Protein AF-A0A2S2R6E7-F1 (afdb_monomer)

Structure (mmCIF, N/CA/C/O backbone):
data_AF-A0A2S2R6E7-F1
#
_entry.id   AF-A0A2S2R6E7-F1
#
loop_
_atom_site.group_PDB
_atom_site.id
_atom_site.type_symbol
_atom_site.label_atom_id
_atom_site.label_alt_id
_atom_site.label_comp_id
_atom_site.label_asym_id
_atom_site.label_entity_id
_atom_site.label_seq_id
_atom_site.pdbx_PDB_ins_code
_atom_site.Cartn_x
_atom_site.Cartn_y
_atom_site.Cartn_z
_atom_site.occupancy
_atom_site.B_iso_or_equiv
_atom_site.auth_seq_id
_atom_site.auth_comp_id
_atom_site.auth_asym_id
_atom_site.auth_atom_id
_atom_site.pdbx_PDB_model_num
ATOM 1 N N . MET A 1 1 ? 8.669 17.425 13.197 1.00 34.81 1 MET A N 1
ATOM 2 C CA . MET A 1 1 ? 9.284 16.484 12.237 1.00 34.81 1 MET A CA 1
ATOM 3 C C . MET A 1 1 ? 8.627 16.724 10.888 1.00 34.81 1 MET A C 1
ATOM 5 O O . MET A 1 1 ? 7.513 16.278 10.674 1.00 34.81 1 MET A O 1
ATOM 9 N N . HIS A 1 2 ? 9.254 17.546 10.046 1.00 40.59 2 HIS A N 1
ATOM 10 C CA . HIS A 1 2 ? 8.739 17.942 8.734 1.00 40.59 2 HIS A CA 1
ATOM 11 C C . HIS A 1 2 ? 9.671 17.384 7.668 1.00 40.59 2 HIS A C 1
ATOM 13 O O . HIS A 1 2 ? 10.694 18.000 7.393 1.00 40.59 2 HIS A O 1
ATOM 19 N N . VAL A 1 3 ? 9.335 16.251 7.063 1.00 43.09 3 VAL A N 1
ATOM 20 C CA . VAL A 1 3 ? 9.968 15.846 5.805 1.00 43.09 3 VAL A CA 1
ATOM 21 C C . VAL A 1 3 ? 8.938 15.083 4.998 1.00 43.09 3 VAL A C 1
ATOM 23 O O . VAL A 1 3 ? 8.875 13.887 5.169 1.00 43.09 3 VAL A O 1
ATOM 26 N N . TYR A 1 4 ? 8.142 15.760 4.167 1.00 40.56 4 TYR A N 1
ATOM 27 C CA . TYR A 1 4 ? 7.601 15.206 2.913 1.00 40.56 4 TYR A CA 1
ATOM 28 C C . TYR A 1 4 ? 7.248 16.395 2.013 1.00 40.56 4 TYR A C 1
ATOM 30 O O . TYR A 1 4 ? 6.153 16.951 2.080 1.00 40.56 4 TYR A O 1
ATOM 38 N N . LYS A 1 5 ? 8.236 16.871 1.247 1.00 36.03 5 LYS A N 1
ATOM 39 C CA . LYS A 1 5 ? 8.109 18.033 0.362 1.00 36.03 5 LYS A CA 1
ATOM 40 C C . LYS A 1 5 ? 8.396 17.614 -1.083 1.00 36.03 5 LYS A C 1
ATOM 42 O O . LYS A 1 5 ? 9.498 17.176 -1.380 1.00 36.03 5 LYS A O 1
ATOM 47 N N . SER A 1 6 ? 7.377 17.823 -1.917 1.00 38.25 6 SER A N 1
ATOM 48 C CA . SER A 1 6 ? 7.373 18.062 -3.370 1.00 38.25 6 SER A CA 1
ATOM 49 C C . SER A 1 6 ? 7.897 16.982 -4.329 1.00 38.25 6 SER A C 1
ATOM 51 O O . SER A 1 6 ? 9.091 16.744 -4.456 1.00 38.25 6 SER A O 1
ATOM 53 N N . PHE A 1 7 ? 6.962 16.442 -5.120 1.00 46.66 7 PHE A N 1
ATOM 54 C CA . PHE A 1 7 ? 7.189 15.626 -6.315 1.00 46.66 7 PHE A CA 1
ATOM 55 C C . PHE A 1 7 ? 7.434 16.523 -7.542 1.00 46.66 7 PHE A C 1
ATOM 57 O O . PHE A 1 7 ? 6.523 17.244 -7.950 1.00 46.66 7 PHE A O 1
ATOM 64 N N . GLN A 1 8 ? 8.607 16.442 -8.185 1.00 42.91 8 GLN A N 1
ATOM 65 C CA . GLN A 1 8 ? 8.777 16.933 -9.559 1.00 42.91 8 GLN A CA 1
ATOM 66 C C . GLN A 1 8 ? 9.765 16.083 -10.386 1.00 42.91 8 GLN A C 1
ATOM 68 O O . GLN A 1 8 ? 10.951 16.024 -10.099 1.00 42.91 8 GLN A O 1
ATOM 73 N N . GLN A 1 9 ? 9.183 15.438 -11.406 1.00 56.47 9 GLN A N 1
ATOM 74 C CA . GLN A 1 9 ? 9.636 15.056 -12.760 1.00 56.47 9 GLN A CA 1
ATOM 75 C C . GLN A 1 9 ? 11.109 14.709 -13.064 1.00 56.47 9 GLN A C 1
ATOM 77 O O . GLN A 1 9 ? 11.982 15.568 -13.029 1.00 56.47 9 GLN A O 1
ATOM 82 N N . ALA A 1 10 ? 11.304 13.520 -13.658 1.00 41.94 10 ALA A N 1
ATOM 83 C CA . ALA A 1 10 ? 12.222 13.316 -14.786 1.00 41.94 10 ALA A CA 1
ATOM 84 C C . ALA A 1 10 ? 11.792 12.109 -15.653 1.00 41.94 10 ALA A C 1
ATOM 86 O O . ALA A 1 10 ? 11.534 11.017 -15.150 1.00 41.94 10 ALA A O 1
ATOM 87 N N . ILE A 1 11 ? 11.707 12.327 -16.969 1.00 59.78 11 ILE A N 1
ATOM 88 C CA . ILE A 1 11 ? 11.459 11.333 -18.030 1.00 59.78 11 ILE A CA 1
ATOM 89 C C . ILE A 1 11 ? 12.821 10.836 -18.543 1.00 59.78 11 ILE A C 1
ATOM 91 O O . ILE A 1 11 ? 13.680 11.684 -18.763 1.00 59.78 11 ILE A O 1
ATOM 95 N N . SER A 1 12 ? 13.010 9.527 -18.802 1.00 41.72 12 SER A N 1
ATOM 96 C CA . SER A 1 12 ? 13.532 8.988 -20.089 1.00 41.72 12 SER A CA 1
ATOM 97 C C . SER A 1 12 ? 13.959 7.499 -20.054 1.00 41.72 12 SER A C 1
ATOM 99 O O . SER A 1 12 ? 14.664 7.063 -19.149 1.00 41.72 12 SER A O 1
ATOM 101 N N . ARG A 1 13 ? 13.625 6.819 -21.172 1.00 45.59 13 ARG A N 1
ATOM 102 C CA . ARG A 1 13 ? 14.134 5.568 -21.801 1.00 45.59 13 ARG A CA 1
ATOM 103 C C . ARG A 1 13 ? 13.446 4.227 -21.472 1.00 45.59 13 ARG A C 1
ATOM 105 O O . ARG A 1 13 ? 13.516 3.711 -20.367 1.00 45.59 13 ARG A O 1
ATOM 112 N N . VAL A 1 14 ? 12.817 3.674 -22.516 1.00 52.03 14 VAL A N 1
ATOM 113 C CA . VAL A 1 14 ? 11.995 2.451 -22.590 1.00 52.03 14 VAL A CA 1
ATOM 114 C C . VAL A 1 14 ? 12.792 1.317 -23.251 1.00 52.03 14 VAL A C 1
ATOM 116 O O . VAL A 1 14 ? 13.374 1.555 -24.311 1.00 52.03 14 VAL A O 1
ATOM 119 N N . PRO A 1 15 ? 12.712 0.074 -22.744 1.00 47.12 15 PRO A N 1
ATOM 120 C CA . PRO A 1 15 ? 12.634 -1.108 -23.586 1.00 47.12 15 PRO A CA 1
ATOM 121 C C . PRO A 1 15 ? 11.219 -1.697 -23.518 1.00 47.12 15 PRO A C 1
ATOM 123 O O . PRO A 1 15 ? 10.652 -1.910 -22.449 1.00 47.12 15 PRO A O 1
ATOM 126 N N . THR A 1 16 ? 10.640 -1.933 -24.691 1.00 54.31 16 THR A N 1
ATOM 127 C CA . THR A 1 16 ? 9.291 -2.462 -24.899 1.00 54.31 16 THR A CA 1
ATOM 128 C C . THR A 1 16 ? 9.258 -3.946 -24.547 1.00 54.31 16 THR A C 1
ATOM 130 O O . THR A 1 16 ? 9.346 -4.807 -25.417 1.00 54.31 16 THR A O 1
ATOM 133 N N . GLN A 1 17 ? 9.145 -4.266 -23.265 1.00 49.47 17 GLN A N 1
ATOM 134 C CA . GLN A 1 17 ? 8.636 -5.556 -22.823 1.00 49.47 17 GLN A CA 1
ATOM 135 C C . GLN A 1 17 ? 7.574 -5.273 -21.774 1.00 49.47 17 GLN A C 1
ATOM 137 O O . GLN A 1 17 ? 7.860 -4.619 -20.778 1.00 49.47 17 GLN A O 1
ATOM 142 N N . HIS A 1 18 ? 6.351 -5.753 -22.012 1.00 52.91 18 HIS A N 1
ATOM 143 C CA . HIS A 1 18 ? 5.326 -5.894 -20.979 1.00 52.91 18 HIS A CA 1
ATOM 144 C C . HIS A 1 18 ? 5.811 -6.978 -20.008 1.00 52.91 18 HIS A C 1
ATOM 146 O O . HIS A 1 18 ? 5.307 -8.100 -19.993 1.00 52.91 18 HIS A O 1
ATOM 152 N N . ALA A 1 19 ? 6.891 -6.696 -19.291 1.00 63.00 19 ALA A N 1
ATOM 153 C CA . ALA A 1 19 ? 7.444 -7.614 -18.330 1.00 63.00 19 ALA A CA 1
ATOM 154 C C . ALA A 1 19 ? 6.510 -7.568 -17.128 1.00 63.00 19 ALA A C 1
ATOM 156 O O . ALA A 1 19 ? 6.253 -6.507 -16.566 1.00 63.00 19 ALA A O 1
ATOM 157 N N . THR A 1 20 ? 5.961 -8.712 -16.730 1.00 70.06 20 THR A N 1
ATOM 158 C CA . THR A 1 20 ? 5.177 -8.776 -15.491 1.00 70.06 20 THR A CA 1
ATOM 159 C C . THR A 1 20 ? 6.015 -8.274 -14.311 1.00 70.06 20 THR A C 1
ATOM 161 O O . THR A 1 20 ? 5.494 -7.565 -13.457 1.00 70.06 20 THR A O 1
ATOM 164 N N . HIS A 1 21 ? 7.323 -8.550 -14.346 1.00 79.12 21 HIS A N 1
ATOM 165 C CA . HIS A 1 21 ? 8.294 -8.174 -13.329 1.00 79.12 21 HIS A CA 1
ATOM 166 C C . HIS A 1 21 ? 9.366 -7.246 -13.903 1.00 79.12 21 HIS A C 1
ATOM 168 O O . HIS A 1 21 ? 9.956 -7.540 -14.943 1.00 79.12 21 HIS A O 1
ATOM 174 N N . ASP A 1 22 ? 9.625 -6.139 -13.214 1.00 84.12 22 ASP A N 1
ATOM 175 C CA . ASP A 1 22 ? 10.675 -5.176 -13.553 1.00 84.12 22 ASP A CA 1
ATOM 176 C C . ASP A 1 22 ? 11.693 -5.158 -12.406 1.00 84.12 22 ASP A C 1
ATOM 178 O O . ASP A 1 22 ? 11.305 -4.839 -11.281 1.00 84.12 22 ASP A O 1
ATOM 182 N N . PRO A 1 23 ? 12.987 -5.437 -12.652 1.00 87.38 23 PRO A N 1
ATOM 183 C CA . PRO A 1 23 ? 14.000 -5.538 -11.598 1.00 87.38 23 PRO A CA 1
ATOM 184 C C . PRO A 1 23 ? 14.137 -4.273 -10.738 1.00 87.38 23 PRO A C 1
ATOM 186 O O . PRO A 1 23 ? 14.652 -4.346 -9.624 1.00 87.38 23 PRO A O 1
ATOM 189 N N . VAL A 1 24 ? 13.672 -3.120 -11.225 1.00 88.75 24 VAL A N 1
ATOM 190 C CA . VAL A 1 24 ? 13.620 -1.868 -10.467 1.00 88.75 24 VAL A CA 1
ATOM 191 C C . VAL A 1 24 ? 12.502 -1.892 -9.417 1.00 88.75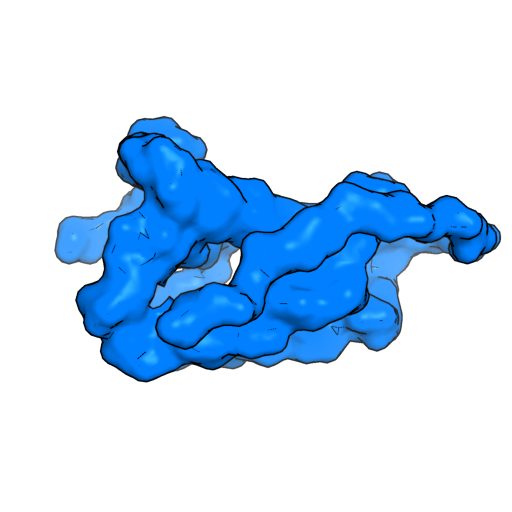 24 VAL A C 1
ATOM 193 O O . VAL A 1 24 ? 12.690 -1.390 -8.310 1.00 88.75 24 VAL A O 1
ATOM 196 N N . TYR A 1 25 ? 11.344 -2.469 -9.740 1.00 89.25 25 TYR A N 1
ATOM 197 C CA . TYR A 1 25 ? 10.142 -2.433 -8.899 1.00 89.25 25 TYR A CA 1
ATOM 198 C C . TYR A 1 25 ? 9.897 -3.726 -8.118 1.00 89.25 25 TYR A C 1
ATOM 200 O O . TYR A 1 25 ? 9.424 -3.658 -6.981 1.00 89.25 25 TYR A O 1
ATOM 208 N N . THR A 1 26 ? 10.266 -4.883 -8.675 1.00 91.81 26 THR A N 1
ATOM 209 C CA . THR A 1 26 ? 10.083 -6.207 -8.062 1.00 91.81 26 THR A CA 1
ATOM 210 C C . THR A 1 26 ? 10.605 -6.278 -6.621 1.00 91.81 26 THR A C 1
ATOM 212 O O . THR A 1 26 ? 9.873 -6.771 -5.765 1.00 91.81 26 THR A O 1
ATOM 215 N N . PRO A 1 27 ? 11.795 -5.742 -6.269 1.00 92.88 27 PRO A N 1
ATOM 216 C CA . PRO A 1 27 ? 12.290 -5.821 -4.892 1.00 92.88 27 PRO A CA 1
ATOM 217 C C . PRO A 1 27 ? 11.438 -5.036 -3.884 1.00 92.88 27 PRO A C 1
ATOM 219 O O . PRO A 1 27 ? 11.393 -5.386 -2.708 1.00 92.88 27 PRO A O 1
ATOM 222 N N . ILE A 1 28 ? 10.786 -3.958 -4.328 1.00 93.62 28 ILE A N 1
ATOM 223 C CA . ILE A 1 28 ? 9.921 -3.129 -3.479 1.00 93.62 28 ILE A CA 1
ATOM 224 C C . ILE A 1 28 ? 8.581 -3.833 -3.282 1.00 93.62 28 ILE A C 1
ATOM 226 O O . ILE A 1 28 ? 8.094 -3.922 -2.158 1.00 93.62 28 ILE A O 1
ATOM 230 N N . VAL A 1 29 ? 8.016 -4.369 -4.369 1.00 93.44 29 VAL A N 1
ATOM 231 C CA . VAL A 1 29 ? 6.770 -5.144 -4.333 1.00 93.44 29 VAL A CA 1
ATOM 232 C C . VAL A 1 29 ? 6.931 -6.377 -3.445 1.00 93.44 29 VAL A C 1
ATOM 234 O O . VAL A 1 29 ? 6.086 -6.599 -2.588 1.00 93.44 29 VAL A O 1
ATOM 237 N N . HIS A 1 30 ? 8.048 -7.103 -3.549 1.00 94.56 30 HIS A N 1
ATOM 238 C CA . HIS A 1 30 ? 8.308 -8.284 -2.721 1.00 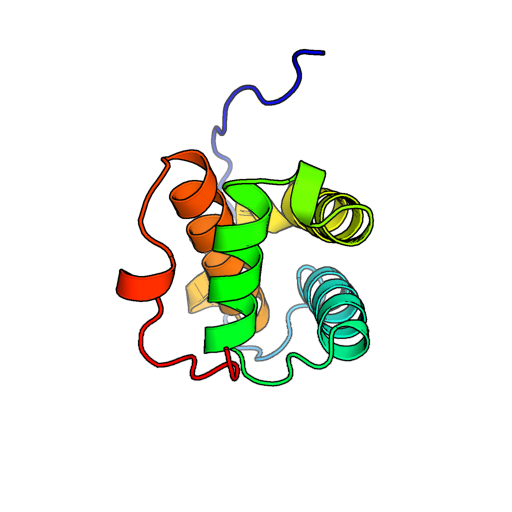94.56 30 HIS A CA 1
ATOM 239 C C . HIS A 1 30 ? 8.331 -7.964 -1.220 1.00 94.56 30 HIS A C 1
ATOM 241 O O . HIS A 1 30 ? 7.687 -8.645 -0.431 1.00 94.56 30 HIS A O 1
ATOM 247 N N . LYS A 1 31 ? 9.010 -6.882 -0.817 1.00 95.31 31 LYS A N 1
ATOM 248 C CA . LYS A 1 31 ? 9.029 -6.442 0.590 1.00 95.31 31 LYS A CA 1
ATOM 249 C C . LYS A 1 31 ? 7.647 -6.032 1.091 1.00 95.31 31 LYS A C 1
ATOM 251 O O . LYS A 1 31 ? 7.315 -6.269 2.246 1.00 95.31 31 LYS A O 1
ATOM 256 N N . LEU A 1 32 ? 6.844 -5.390 0.243 1.00 95.12 32 LEU A N 1
ATOM 257 C CA . LEU A 1 32 ? 5.456 -5.074 0.581 1.00 95.12 32 LEU A CA 1
ATOM 258 C C . LEU A 1 32 ? 4.626 -6.353 0.744 1.00 95.12 32 LEU A C 1
ATOM 260 O O . LEU A 1 32 ? 3.884 -6.461 1.715 1.00 95.12 32 LEU A O 1
ATOM 264 N N . ASP A 1 33 ? 4.789 -7.327 -0.152 1.00 94.69 33 ASP A N 1
ATOM 265 C CA . ASP A 1 33 ? 4.109 -8.621 -0.069 1.00 94.69 33 ASP A CA 1
ATOM 266 C C . ASP A 1 33 ? 4.480 -9.391 1.205 1.00 94.69 33 ASP A C 1
ATOM 268 O O . ASP A 1 33 ? 3.586 -9.938 1.844 1.00 94.69 33 ASP A O 1
ATOM 272 N N . GLU A 1 34 ? 5.746 -9.368 1.632 1.00 95.50 34 GLU A N 1
ATOM 273 C CA . GLU A 1 34 ? 6.182 -9.932 2.919 1.00 95.50 34 GLU A CA 1
ATOM 274 C C . GLU A 1 34 ? 5.422 -9.296 4.096 1.00 95.50 34 GLU A C 1
ATOM 276 O O . GLU A 1 34 ? 4.813 -10.005 4.898 1.00 95.50 34 GLU A O 1
ATOM 281 N N . ILE A 1 35 ? 5.360 -7.959 4.153 1.00 94.88 35 ILE A N 1
ATOM 282 C CA . ILE A 1 35 ? 4.641 -7.231 5.215 1.00 94.88 35 ILE A CA 1
ATOM 283 C C . ILE A 1 35 ? 3.138 -7.560 5.194 1.00 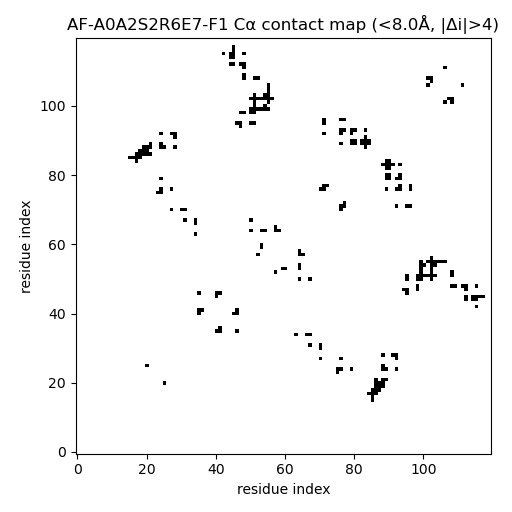94.88 35 ILE A C 1
ATOM 285 O O . ILE A 1 35 ? 2.516 -7.749 6.240 1.00 94.88 35 ILE A O 1
ATOM 289 N N . PHE A 1 36 ? 2.518 -7.623 4.013 1.00 94.56 36 PHE A N 1
ATOM 290 C CA . PHE A 1 36 ? 1.092 -7.942 3.896 1.00 94.56 36 PHE A CA 1
ATOM 291 C C . PHE A 1 36 ? 0.786 -9.400 4.234 1.00 94.56 36 PHE A C 1
ATOM 293 O O . PHE A 1 36 ? -0.269 -9.690 4.803 1.00 94.56 36 PHE A O 1
ATOM 300 N N . GLN A 1 37 ? 1.708 -10.310 3.927 1.00 93.44 37 GLN A N 1
ATOM 301 C CA . GLN A 1 37 ? 1.600 -11.716 4.278 1.00 93.44 37 GLN A CA 1
ATOM 302 C C . GLN A 1 37 ? 1.664 -11.922 5.796 1.00 93.44 37 GLN A C 1
ATOM 304 O O . GLN A 1 37 ? 0.871 -12.704 6.324 1.00 93.44 37 GLN A O 1
ATOM 309 N N . GLU A 1 38 ? 2.536 -11.194 6.502 1.00 92.94 38 GLU A N 1
ATOM 310 C CA . GLU A 1 38 ? 2.584 -11.175 7.974 1.00 92.94 38 GLU A CA 1
ATOM 311 C C . GLU A 1 38 ? 1.261 -10.691 8.589 1.00 92.94 38 GLU A C 1
ATOM 313 O O . GLU A 1 38 ? 0.821 -11.199 9.620 1.00 92.94 38 GLU A O 1
ATOM 318 N N . LEU A 1 39 ? 0.584 -9.754 7.921 1.00 90.81 39 LEU A N 1
ATOM 319 C CA . LEU A 1 39 ? -0.726 -9.232 8.319 1.00 90.81 39 LEU A CA 1
ATOM 320 C C . LEU A 1 39 ? -1.910 -10.093 7.847 1.00 90.81 39 LEU A C 1
ATOM 322 O O . LEU A 1 39 ? -3.059 -9.707 8.058 1.00 90.81 39 LEU A O 1
ATOM 326 N N . ALA A 1 40 ? -1.647 -11.244 7.217 1.00 91.75 40 ALA A N 1
ATOM 327 C CA . ALA A 1 40 ? -2.649 -12.144 6.648 1.00 91.75 40 ALA A CA 1
ATOM 328 C C . ALA A 1 40 ? -3.606 -11.457 5.649 1.00 91.75 40 ALA A C 1
ATOM 330 O O . ALA A 1 40 ? -4.801 -11.757 5.605 1.00 91.75 40 ALA A O 1
ATOM 331 N N . VAL A 1 41 ? -3.075 -10.549 4.819 1.00 89.69 41 VAL A N 1
ATOM 332 C CA . VAL A 1 41 ? -3.819 -9.840 3.765 1.00 89.69 41 VAL A CA 1
ATOM 333 C C . VAL A 1 41 ? -3.337 -10.291 2.376 1.00 89.69 41 VAL A C 1
ATOM 335 O O . VAL A 1 41 ? -2.504 -9.620 1.764 1.00 89.69 41 VAL A O 1
ATOM 338 N N . PRO A 1 42 ? -3.832 -11.430 1.853 1.00 79.94 42 PRO A N 1
ATOM 339 C CA . PRO A 1 42 ? -3.344 -11.984 0.587 1.00 79.94 42 PRO A CA 1
ATOM 340 C C . PRO A 1 42 ? -3.923 -11.278 -0.649 1.00 79.94 42 PRO A C 1
ATOM 342 O O . PRO A 1 42 ? -3.257 -11.193 -1.680 1.00 79.94 42 PRO A O 1
ATOM 345 N N . GLU A 1 43 ? -5.140 -10.740 -0.547 1.00 89.94 43 GLU A N 1
ATOM 346 C CA . GLU A 1 43 ? -5.877 -10.176 -1.681 1.00 89.94 43 GLU A CA 1
ATOM 347 C C . GLU A 1 43 ? -5.433 -8.744 -2.010 1.00 89.94 43 GLU A C 1
ATOM 349 O O . GLU A 1 43 ? -5.463 -7.860 -1.151 1.00 89.94 43 GLU A O 1
ATOM 354 N N . GLU A 1 44 ? -5.102 -8.483 -3.277 1.00 89.88 44 GLU A N 1
ATOM 355 C CA . GLU A 1 44 ? -4.634 -7.169 -3.752 1.00 89.88 44 GLU A CA 1
ATOM 356 C C . GLU A 1 44 ? -5.574 -6.002 -3.387 1.00 89.88 44 GLU A C 1
ATOM 358 O O . GLU A 1 44 ? -5.090 -5.024 -2.810 1.00 89.88 44 GLU A O 1
ATOM 363 N N . PRO A 1 45 ? -6.909 -6.090 -3.586 1.00 90.75 45 PRO A N 1
ATOM 364 C CA . PRO A 1 45 ? -7.813 -5.008 -3.185 1.00 90.75 45 PRO A CA 1
ATOM 365 C C . PRO A 1 45 ? -7.795 -4.742 -1.674 1.00 90.75 45 PRO A C 1
ATOM 367 O O . PRO A 1 45 ? -8.084 -3.634 -1.216 1.00 90.75 45 PRO A O 1
ATOM 370 N N . CYS A 1 46 ? -7.465 -5.758 -0.872 1.00 93.69 46 CYS A N 1
ATOM 371 C CA . CYS A 1 46 ? -7.345 -5.613 0.571 1.00 93.69 46 CYS A CA 1
ATOM 372 C C . CYS A 1 46 ? -6.021 -5.009 1.011 1.00 93.69 46 CYS A C 1
ATOM 374 O O . CYS A 1 46 ? -6.010 -4.258 1.989 1.00 93.69 46 CYS A O 1
ATOM 376 N N . LYS A 1 47 ? -4.939 -5.264 0.275 1.00 95.38 47 LYS A N 1
ATOM 377 C CA . LYS A 1 47 ? -3.655 -4.591 0.482 1.00 95.38 47 LYS A CA 1
ATOM 378 C C . LYS A 1 47 ? -3.792 -3.090 0.228 1.00 95.38 47 LYS A C 1
ATOM 380 O O . LYS A 1 47 ? -3.409 -2.298 1.081 1.00 95.38 47 LYS A O 1
ATOM 385 N N . GLU A 1 48 ? -4.441 -2.686 -0.866 1.00 95.88 48 GLU A N 1
ATOM 386 C CA . GLU A 1 48 ? -4.711 -1.268 -1.166 1.00 95.88 48 GLU A CA 1
ATOM 387 C C . GLU A 1 48 ? -5.541 -0.600 -0.059 1.00 95.88 48 GLU A C 1
ATOM 389 O O . GLU A 1 48 ? -5.141 0.420 0.505 1.00 95.88 48 GLU A O 1
ATOM 394 N N . LYS A 1 49 ? -6.646 -1.236 0.354 1.00 95.62 49 LYS A N 1
ATOM 395 C CA . LYS A 1 49 ? -7.472 -0.759 1.474 1.00 95.62 49 LYS A CA 1
ATOM 396 C C . LYS A 1 49 ? -6.686 -0.613 2.771 1.00 95.62 49 LYS A C 1
ATOM 398 O O . LYS A 1 49 ? -6.896 0.349 3.513 1.00 95.62 49 LYS A O 1
ATOM 403 N N . LEU A 1 50 ? -5.827 -1.584 3.079 1.00 95.88 50 LEU A N 1
ATOM 404 C CA . LEU A 1 50 ? -4.977 -1.558 4.261 1.00 95.88 50 LEU A CA 1
ATOM 405 C C . LEU A 1 50 ? -3.995 -0.387 4.192 1.00 95.88 50 LEU A C 1
ATOM 407 O O . LEU A 1 50 ? -3.905 0.355 5.164 1.00 95.88 50 LEU A O 1
ATOM 411 N N . VAL A 1 51 ? -3.330 -0.171 3.055 1.00 96.69 51 VAL A N 1
ATOM 412 C CA . VAL A 1 51 ? -2.422 0.969 2.845 1.00 96.69 51 VAL A CA 1
ATOM 413 C C . VAL A 1 51 ? -3.162 2.296 3.025 1.00 96.69 51 VAL A C 1
ATOM 415 O O . VAL A 1 51 ? -2.689 3.156 3.767 1.00 96.69 51 VAL A O 1
ATOM 418 N N . CYS A 1 52 ? -4.356 2.442 2.444 1.00 97.12 52 CYS A N 1
ATOM 419 C CA . CYS A 1 52 ? -5.199 3.621 2.653 1.00 97.12 52 CYS A CA 1
ATOM 420 C C . CYS A 1 52 ? -5.496 3.844 4.145 1.00 97.12 52 CYS A C 1
ATOM 422 O O . CYS A 1 52 ? -5.243 4.920 4.688 1.00 97.12 52 CYS A O 1
ATOM 424 N N . LYS A 1 53 ? -5.938 2.801 4.863 1.00 95.56 53 LYS A N 1
ATOM 425 C CA . LYS A 1 53 ? -6.203 2.883 6.311 1.00 95.56 53 LYS A CA 1
ATOM 426 C C . LYS A 1 53 ? -4.948 3.207 7.131 1.00 95.56 53 LYS A C 1
ATOM 428 O O . LYS A 1 53 ? -5.037 3.990 8.077 1.00 95.56 53 LYS A O 1
ATOM 433 N N . MET A 1 54 ? -3.801 2.620 6.783 1.00 95.62 54 MET A N 1
ATOM 434 C CA . MET A 1 54 ? -2.513 2.891 7.425 1.00 95.62 54 MET A CA 1
ATOM 435 C C . MET A 1 54 ? -2.148 4.365 7.297 1.00 95.62 54 MET A C 1
ATOM 437 O O . MET A 1 54 ? -1.792 4.983 8.289 1.00 95.62 54 MET A O 1
ATOM 441 N N . TYR A 1 55 ? -2.283 4.948 6.110 1.00 95.56 55 TYR A N 1
ATOM 442 C CA . TYR A 1 55 ? -1.938 6.350 5.886 1.00 95.56 55 TYR A CA 1
ATOM 443 C C . TYR A 1 55 ? -2.973 7.339 6.444 1.00 95.56 55 TYR A C 1
ATOM 445 O O . TYR A 1 55 ? -2.604 8.464 6.771 1.00 95.56 55 TYR A O 1
ATOM 453 N N . GLY A 1 56 ? -4.229 6.920 6.631 1.00 95.19 56 GLY A N 1
ATOM 454 C CA . GLY A 1 56 ? -5.241 7.713 7.339 1.00 95.19 56 GLY A CA 1
ATOM 455 C C . GLY A 1 56 ? -5.075 7.733 8.865 1.00 95.19 56 GLY A C 1
ATOM 456 O O . GLY A 1 56 ? -5.464 8.700 9.516 1.00 95.19 56 GLY A O 1
ATOM 457 N N . ASN A 1 57 ? -4.485 6.693 9.467 1.00 94.81 57 ASN A N 1
ATOM 458 C CA . ASN A 1 57 ? -4.160 6.676 10.899 1.00 94.81 57 ASN A CA 1
ATOM 459 C C . ASN A 1 57 ? -2.881 5.862 11.186 1.00 94.81 57 ASN A C 1
ATOM 461 O O . ASN A 1 57 ? -2.961 4.756 11.728 1.00 94.81 57 ASN A O 1
ATOM 465 N N . PRO A 1 58 ? -1.687 6.392 10.869 1.00 91.88 58 PRO A N 1
ATOM 466 C CA . PRO A 1 58 ? -0.443 5.617 10.900 1.00 91.88 58 PRO A CA 1
ATOM 467 C C . PRO A 1 58 ? -0.086 5.095 12.288 1.00 91.88 58 PRO A C 1
ATOM 469 O O . PRO A 1 58 ? 0.437 3.987 12.400 1.00 91.88 58 PRO A O 1
ATOM 472 N N . ALA A 1 59 ? -0.432 5.836 13.344 1.00 93.62 59 ALA A N 1
ATOM 473 C CA . ALA A 1 59 ? -0.159 5.440 14.721 1.00 93.62 59 ALA A CA 1
ATOM 474 C C . ALA A 1 59 ? -0.897 4.151 15.121 1.00 93.62 59 ALA A C 1
ATOM 476 O O . ALA A 1 59 ? -0.325 3.319 15.821 1.00 93.62 59 ALA A O 1
ATOM 477 N N . LYS A 1 60 ? -2.134 3.951 14.640 1.00 93.94 60 LYS A N 1
ATOM 478 C CA . LYS A 1 60 ? -2.936 2.748 14.928 1.00 93.94 60 LYS A CA 1
ATOM 479 C C . LYS A 1 60 ? -2.363 1.479 14.288 1.00 93.94 60 LYS A C 1
ATOM 481 O O . LYS A 1 60 ? -2.598 0.387 14.792 1.00 93.94 60 LYS A O 1
ATOM 486 N N . PHE A 1 61 ? -1.642 1.623 13.180 1.00 91.75 61 PHE A N 1
ATOM 487 C CA . PHE A 1 61 ? -1.091 0.506 12.407 1.00 91.75 61 PHE A CA 1
ATOM 488 C C . PHE A 1 61 ? 0.421 0.322 12.599 1.00 91.75 61 PHE A C 1
ATOM 490 O O . PHE A 1 61 ? 1.041 -0.496 11.916 1.00 91.75 61 PHE A O 1
ATOM 497 N N . SER A 1 62 ? 1.026 1.063 13.528 1.00 91.38 62 SER A N 1
ATOM 498 C CA . SER A 1 62 ? 2.421 0.864 13.913 1.00 91.38 62 SER A CA 1
ATOM 499 C C . SER A 1 62 ? 2.624 -0.529 14.529 1.00 91.38 62 SER A C 1
ATOM 501 O O . SER A 1 62 ? 1.760 -0.998 15.269 1.00 91.38 62 SER A O 1
ATOM 503 N N . PRO A 1 63 ? 3.764 -1.197 14.271 1.00 94.19 63 PRO A N 1
ATOM 504 C CA . PRO A 1 63 ? 4.920 -0.710 13.510 1.00 94.19 63 PRO A CA 1
ATOM 505 C C . PRO A 1 63 ? 4.817 -0.907 11.985 1.00 94.19 63 PRO A C 1
ATOM 507 O O . PRO A 1 63 ? 5.609 -0.318 11.253 1.00 94.19 63 PRO A O 1
ATOM 510 N N . HIS A 1 64 ? 3.862 -1.696 11.487 1.00 93.06 64 HIS A N 1
ATOM 511 C CA . HIS A 1 64 ? 3.769 -2.076 10.069 1.00 93.06 64 HIS A CA 1
ATOM 512 C C . HIS A 1 64 ? 3.573 -0.879 9.129 1.00 93.06 64 HIS A C 1
ATOM 514 O O . HIS A 1 64 ? 4.151 -0.849 8.043 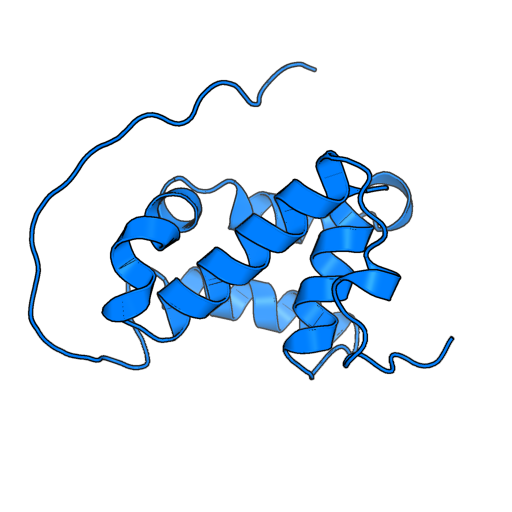1.00 93.06 64 HIS A O 1
ATOM 520 N N . SER A 1 65 ? 2.835 0.148 9.563 1.00 92.38 65 SER A N 1
ATOM 521 C CA . SER A 1 65 ? 2.695 1.411 8.822 1.00 92.38 65 SER A CA 1
ATOM 522 C C . SER A 1 65 ? 4.046 2.074 8.520 1.00 92.38 65 SER A C 1
ATOM 524 O O . SER A 1 65 ? 4.214 2.646 7.441 1.00 92.38 65 SER A O 1
ATOM 526 N N . ASN A 1 66 ? 5.040 1.948 9.408 1.00 93.12 66 ASN A N 1
ATOM 527 C CA . ASN A 1 66 ? 6.389 2.473 9.182 1.00 93.12 66 ASN A CA 1
ATOM 528 C C . ASN A 1 66 ? 7.139 1.669 8.114 1.00 93.12 66 ASN A C 1
ATOM 530 O O . ASN A 1 66 ? 7.827 2.257 7.283 1.00 93.12 66 ASN A O 1
ATOM 534 N N . LEU A 1 67 ? 6.993 0.340 8.112 1.00 95.31 67 LEU A N 1
ATOM 535 C CA . LEU A 1 67 ? 7.634 -0.539 7.129 1.00 95.31 67 LEU A CA 1
ATOM 536 C C . LEU A 1 67 ? 7.087 -0.285 5.723 1.00 95.31 67 LEU A C 1
ATOM 538 O O . LEU A 1 67 ? 7.862 -0.095 4.784 1.00 95.31 67 LEU A O 1
ATOM 542 N N . VAL A 1 68 ? 5.759 -0.198 5.597 1.00 94.31 68 VAL A N 1
ATOM 543 C CA . VAL A 1 68 ? 5.090 0.158 4.338 1.00 94.31 68 VAL A CA 1
ATOM 544 C C . VAL A 1 68 ? 5.538 1.545 3.878 1.00 94.31 68 VAL A C 1
ATOM 546 O O . VAL A 1 68 ? 5.921 1.717 2.720 1.00 94.31 68 VAL A O 1
ATOM 549 N N . SER A 1 69 ? 5.585 2.519 4.792 1.00 91.94 69 SER A N 1
ATOM 550 C CA . SER A 1 69 ? 6.031 3.877 4.464 1.00 91.94 69 SER A CA 1
ATOM 55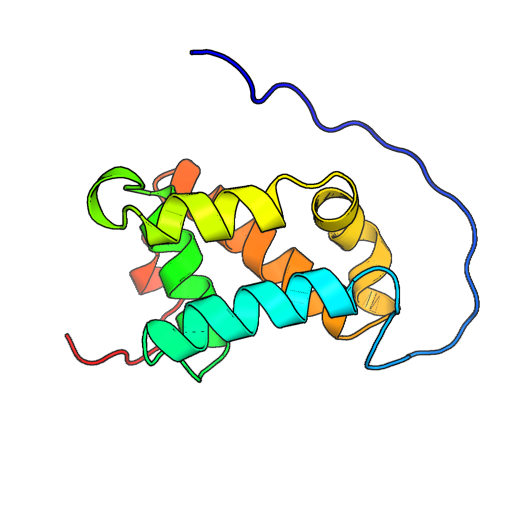1 C C . SER A 1 69 ? 7.480 3.921 3.989 1.00 91.94 69 SER A C 1
ATOM 553 O O . SER A 1 69 ? 7.788 4.656 3.051 1.00 91.94 69 SER A O 1
ATOM 555 N N . ALA A 1 70 ? 8.367 3.114 4.576 1.00 93.50 70 ALA A N 1
ATOM 556 C CA . ALA A 1 70 ? 9.763 3.029 4.158 1.00 93.50 70 ALA A CA 1
ATOM 557 C C . ALA A 1 70 ? 9.912 2.519 2.715 1.00 93.50 70 ALA A C 1
ATOM 559 O O . ALA A 1 70 ? 10.786 2.991 1.990 1.00 93.50 70 ALA A O 1
ATOM 560 N N . GLN A 1 71 ? 9.044 1.601 2.276 1.00 94.19 71 GLN A N 1
ATOM 561 C CA . GLN A 1 71 ? 9.055 1.115 0.893 1.00 94.19 71 GLN A CA 1
ATOM 562 C C . GLN A 1 71 ? 8.447 2.141 -0.079 1.00 94.19 71 GLN A C 1
ATOM 564 O O . GLN A 1 71 ? 9.051 2.457 -1.109 1.00 94.19 71 GLN A O 1
ATOM 569 N N . LEU A 1 72 ? 7.278 2.702 0.257 1.00 91.69 72 LEU A N 1
ATOM 570 C CA . LEU A 1 72 ? 6.530 3.608 -0.628 1.00 91.69 72 LEU A CA 1
ATOM 571 C C . LEU A 1 72 ? 7.150 5.004 -0.762 1.00 91.69 72 LEU A C 1
ATOM 573 O O . LEU A 1 72 ? 6.925 5.670 -1.769 1.00 91.69 72 LEU A O 1
ATOM 577 N N . SER A 1 73 ? 7.943 5.445 0.217 1.00 88.62 73 SER A N 1
ATOM 578 C CA . SER A 1 73 ? 8.611 6.757 0.173 1.00 88.62 73 SER A CA 1
ATOM 579 C C . SER A 1 73 ? 9.859 6.776 -0.712 1.00 88.62 73 SER A C 1
ATOM 581 O O . SER A 1 73 ? 10.452 7.835 -0.907 1.00 88.62 73 SER A O 1
ATOM 583 N N . SER A 1 74 ? 10.290 5.623 -1.235 1.00 85.19 74 SER A N 1
ATOM 584 C CA . SER A 1 74 ? 11.447 5.558 -2.127 1.00 85.19 74 SER A CA 1
ATOM 585 C C . SER A 1 74 ? 11.190 6.311 -3.439 1.00 85.19 74 SER A C 1
ATOM 587 O O . SER A 1 74 ? 10.096 6.257 -4.006 1.00 85.19 74 SER A O 1
ATOM 589 N N . GLU A 1 75 ? 12.219 6.979 -3.970 1.00 80.56 75 GLU A N 1
ATOM 590 C CA . GLU A 1 75 ? 12.148 7.662 -5.275 1.00 80.56 75 GLU A CA 1
ATOM 591 C C . GLU A 1 75 ? 11.723 6.699 -6.391 1.00 80.56 75 GLU A C 1
ATOM 593 O O . GLU A 1 75 ? 10.968 7.048 -7.304 1.00 80.56 75 GLU A O 1
ATOM 598 N N . THR A 1 76 ? 12.151 5.443 -6.275 1.00 81.69 76 THR A N 1
ATOM 599 C CA . THR A 1 76 ? 11.727 4.364 -7.153 1.00 81.69 76 THR A CA 1
ATOM 600 C C . THR A 1 76 ? 10.215 4.180 -7.106 1.00 81.69 76 THR A C 1
ATOM 602 O O . THR A 1 76 ? 9.580 4.250 -8.158 1.00 81.69 76 THR A O 1
ATOM 605 N N . ALA A 1 77 ? 9.611 4.035 -5.924 1.00 78.31 77 ALA A N 1
ATOM 606 C CA . ALA A 1 77 ? 8.161 3.908 -5.792 1.00 78.31 77 ALA A CA 1
ATOM 607 C C . ALA A 1 77 ? 7.406 5.133 -6.319 1.00 78.31 77 ALA A C 1
ATOM 609 O O . ALA A 1 77 ? 6.438 4.978 -7.068 1.00 78.31 77 ALA A O 1
ATOM 610 N N . ALA A 1 78 ? 7.901 6.338 -6.036 1.00 81.06 78 ALA A N 1
ATOM 611 C CA . ALA A 1 78 ? 7.355 7.588 -6.562 1.00 81.06 78 ALA A CA 1
ATOM 612 C C . ALA A 1 78 ? 7.325 7.639 -8.104 1.00 81.06 78 ALA A C 1
ATOM 614 O O . ALA A 1 78 ? 6.396 8.193 -8.694 1.00 81.06 78 ALA A O 1
ATOM 615 N N . SER A 1 79 ? 8.309 7.028 -8.773 1.00 83.50 79 SER A N 1
ATOM 616 C CA . SER A 1 79 ? 8.410 7.009 -10.240 1.00 83.50 79 SER A CA 1
ATOM 617 C C . SER A 1 79 ? 7.476 6.009 -10.944 1.00 83.50 79 SER A C 1
ATOM 619 O O . SER A 1 79 ? 7.377 6.029 -12.172 1.00 83.50 79 SER A O 1
ATOM 621 N N . SER A 1 80 ? 6.788 5.136 -10.197 1.00 82.25 80 SER A N 1
ATOM 622 C CA . SER A 1 80 ? 5.945 4.056 -10.748 1.00 82.25 80 SER A CA 1
ATOM 623 C C . SER A 1 80 ? 4.777 4.548 -11.613 1.00 82.25 80 SER A C 1
ATOM 625 O O . SER A 1 80 ? 4.408 3.878 -12.575 1.00 82.25 80 SER A O 1
ATOM 627 N N . ALA A 1 81 ? 4.248 5.750 -11.347 1.00 80.25 81 ALA A N 1
ATOM 628 C CA . ALA A 1 81 ? 3.104 6.327 -12.062 1.00 80.25 81 ALA A CA 1
ATOM 629 C C . ALA A 1 81 ? 3.298 6.427 -13.581 1.00 80.25 81 ALA A C 1
ATOM 631 O O . ALA A 1 81 ? 2.385 6.132 -14.347 1.00 80.25 81 ALA A O 1
ATOM 632 N N . GLY A 1 82 ? 4.495 6.819 -14.026 1.00 77.81 82 GLY A N 1
ATOM 633 C CA . GLY A 1 82 ? 4.818 6.925 -15.452 1.00 77.81 82 GLY A CA 1
ATOM 634 C C . GLY A 1 82 ? 5.153 5.585 -16.111 1.00 77.81 82 GLY A C 1
ATOM 635 O O . GLY A 1 82 ? 5.428 5.553 -17.308 1.00 77.81 82 GLY A O 1
ATOM 636 N N . ARG A 1 83 ? 5.182 4.495 -15.334 1.00 79.88 83 ARG A N 1
ATOM 637 C CA . ARG A 1 83 ? 5.639 3.161 -15.745 1.00 79.88 83 ARG A CA 1
ATOM 638 C C . ARG A 1 83 ? 4.579 2.069 -15.538 1.00 79.88 83 ARG A C 1
ATOM 640 O O . ARG A 1 83 ? 4.857 0.894 -15.740 1.00 79.88 83 ARG A O 1
ATOM 647 N N . THR A 1 84 ? 3.339 2.427 -15.213 1.00 78.94 84 THR A N 1
ATOM 648 C CA . THR A 1 84 ? 2.251 1.454 -14.988 1.00 78.94 84 THR A CA 1
ATOM 649 C C . THR A 1 84 ? 1.892 0.631 -16.229 1.00 78.94 84 THR A C 1
ATOM 651 O O . THR A 1 84 ? 1.391 -0.482 -16.101 1.00 78.94 84 THR A O 1
ATOM 654 N N . THR A 1 85 ? 2.171 1.140 -17.432 1.00 77.12 85 THR A N 1
ATOM 655 C CA . THR A 1 85 ? 1.945 0.425 -18.698 1.00 77.12 85 THR A CA 1
ATOM 656 C C . THR A 1 85 ? 3.096 -0.501 -19.088 1.00 77.12 85 THR A C 1
ATOM 658 O O . THR A 1 85 ? 2.931 -1.289 -20.018 1.00 77.12 85 THR A O 1
ATOM 661 N N . VAL A 1 86 ? 4.246 -0.421 -18.403 1.00 78.31 86 VAL A N 1
ATOM 662 C CA . VAL A 1 86 ? 5.442 -1.201 -18.758 1.00 78.31 86 VAL A CA 1
ATOM 663 C C . VAL A 1 86 ? 5.629 -2.449 -17.900 1.00 78.31 86 VAL A C 1
ATOM 665 O O . VAL A 1 86 ? 6.193 -3.421 -18.393 1.00 78.31 86 VAL A O 1
ATOM 668 N N . SER A 1 87 ? 5.127 -2.471 -16.658 1.00 87.50 87 SER A N 1
ATOM 669 C CA . SER A 1 87 ? 5.162 -3.678 -15.824 1.00 87.50 87 SER A CA 1
ATOM 670 C C . SER A 1 87 ? 4.029 -3.778 -14.806 1.00 87.50 87 SER A C 1
ATOM 672 O O . SER A 1 87 ? 3.495 -2.773 -14.326 1.00 87.50 87 SER A O 1
ATOM 674 N N . ALA A 1 88 ? 3.670 -5.017 -14.451 1.00 89.81 88 ALA A N 1
ATOM 675 C CA . ALA A 1 88 ? 2.638 -5.275 -13.446 1.00 89.81 88 ALA A CA 1
ATOM 676 C C . ALA A 1 88 ? 3.092 -4.837 -12.041 1.00 89.81 88 ALA A C 1
ATOM 678 O O . ALA A 1 88 ? 2.275 -4.327 -11.273 1.00 89.81 88 ALA A O 1
ATOM 679 N N . ASP A 1 89 ? 4.388 -4.950 -11.739 1.00 91.06 89 ASP A N 1
ATOM 680 C CA . ASP A 1 89 ? 4.980 -4.458 -10.490 1.00 91.06 89 ASP A CA 1
ATOM 681 C C . ASP A 1 89 ? 4.892 -2.934 -10.360 1.00 91.06 89 ASP A C 1
ATOM 683 O O . ASP A 1 89 ? 4.500 -2.425 -9.309 1.00 91.06 89 ASP A O 1
ATOM 687 N N . ALA A 1 90 ? 5.184 -2.189 -11.433 1.00 90.44 90 ALA A N 1
ATOM 688 C CA . ALA A 1 90 ? 5.014 -0.738 -11.434 1.00 90.44 90 ALA A CA 1
ATOM 689 C C . ALA A 1 90 ? 3.543 -0.353 -11.222 1.00 90.44 90 ALA A C 1
ATOM 691 O O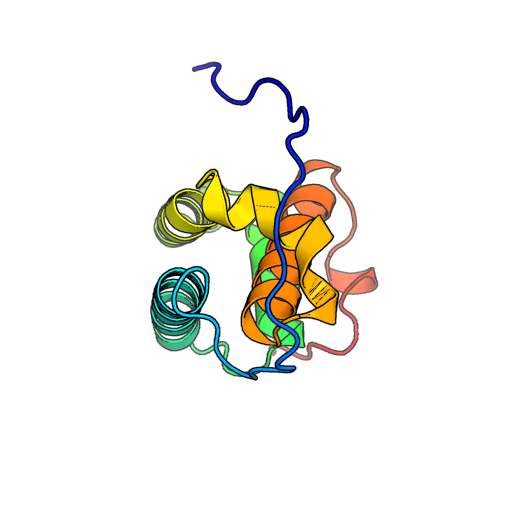 . ALA A 1 90 ? 3.241 0.544 -10.435 1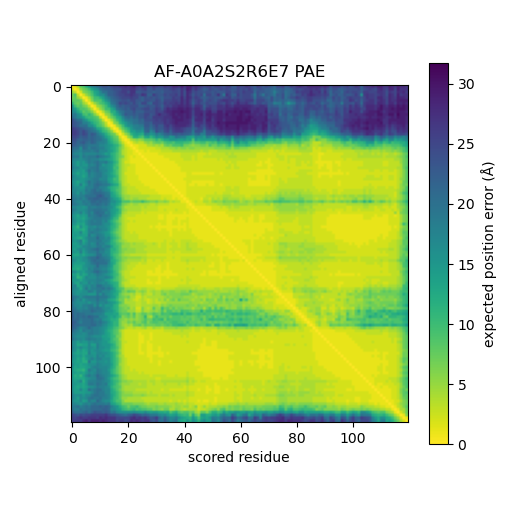.00 90.44 90 ALA A O 1
ATOM 692 N N . ALA A 1 91 ? 2.617 -1.058 -11.880 1.00 92.06 91 ALA A N 1
ATOM 693 C CA . ALA A 1 91 ? 1.185 -0.836 -11.704 1.00 92.06 91 ALA A CA 1
ATOM 694 C C . ALA A 1 91 ? 0.714 -1.122 -10.266 1.00 92.06 91 ALA A C 1
ATOM 696 O O . ALA A 1 91 ? -0.078 -0.350 -9.727 1.00 92.06 91 ALA A O 1
ATOM 697 N N . ARG A 1 92 ? 1.203 -2.198 -9.629 1.00 92.88 92 ARG A N 1
ATOM 698 C CA . ARG A 1 92 ? 0.933 -2.513 -8.210 1.00 92.88 92 ARG A CA 1
ATOM 699 C C . ARG A 1 92 ? 1.438 -1.414 -7.289 1.00 92.88 92 ARG A C 1
ATOM 701 O O . ARG A 1 92 ? 0.682 -0.882 -6.481 1.00 92.88 92 ARG A O 1
ATOM 708 N N . LEU A 1 93 ? 2.701 -1.035 -7.452 1.00 93.12 93 LEU A N 1
ATOM 709 C CA . LEU A 1 93 ? 3.331 -0.027 -6.611 1.00 93.12 93 LEU A CA 1
ATOM 710 C C . LEU A 1 93 ? 2.625 1.326 -6.728 1.00 93.12 93 LEU A C 1
ATOM 712 O O . LEU A 1 93 ? 2.380 1.985 -5.719 1.00 93.12 93 LEU A O 1
ATOM 716 N N . TRP A 1 94 ? 2.218 1.701 -7.942 1.00 93.62 94 TRP A N 1
ATOM 717 C CA . TRP A 1 94 ? 1.442 2.914 -8.160 1.00 93.62 94 TRP A CA 1
ATOM 718 C C . TRP A 1 94 ? 0.084 2.884 -7.451 1.00 93.62 94 TRP A C 1
ATOM 720 O O . TRP A 1 94 ? -0.280 3.881 -6.825 1.00 93.62 94 TRP A O 1
ATOM 730 N N . ARG A 1 95 ? -0.640 1.755 -7.492 1.00 94.88 95 ARG A N 1
ATOM 731 C CA . ARG A 1 95 ? -1.912 1.586 -6.767 1.00 94.88 95 ARG A CA 1
ATOM 732 C C . ARG A 1 95 ? -1.733 1.782 -5.261 1.00 94.88 95 ARG A C 1
ATOM 734 O O . ARG A 1 95 ? -2.496 2.528 -4.657 1.00 94.88 95 ARG A O 1
ATOM 741 N N . TYR A 1 96 ? -0.674 1.231 -4.667 1.00 96.00 96 TYR A N 1
ATOM 742 C CA . TYR A 1 96 ? -0.371 1.456 -3.247 1.00 96.00 96 TYR A CA 1
ATOM 743 C C . TYR A 1 96 ? -0.024 2.915 -2.929 1.00 96.00 96 TYR A C 1
ATOM 745 O O . TYR A 1 96 ? -0.465 3.441 -1.908 1.00 96.00 96 TYR A O 1
ATOM 753 N N . VAL A 1 97 ? 0.708 3.606 -3.808 1.00 94.50 97 VAL A N 1
ATOM 754 C CA . VAL A 1 97 ? 0.977 5.046 -3.653 1.00 94.50 97 VAL A CA 1
ATOM 755 C C . VAL A 1 97 ? -0.316 5.870 -3.733 1.00 94.50 97 VAL A C 1
ATOM 757 O O . VAL A 1 97 ? -0.484 6.806 -2.950 1.00 94.50 97 VAL A O 1
ATOM 760 N N . GLN A 1 98 ? -1.243 5.532 -4.638 1.00 95.00 98 GLN A N 1
ATOM 761 C CA . GLN A 1 98 ? -2.549 6.202 -4.698 1.00 95.00 98 GLN A CA 1
ATOM 762 C C . GLN A 1 98 ? -3.370 5.949 -3.431 1.00 95.00 98 GLN A C 1
ATOM 764 O O . GLN A 1 98 ? -3.824 6.911 -2.816 1.00 95.00 98 GLN A O 1
ATOM 769 N N . ALA A 1 99 ? -3.452 4.699 -2.971 1.00 95.75 99 ALA A N 1
ATOM 770 C CA . ALA A 1 99 ? -4.140 4.348 -1.733 1.00 95.75 99 ALA A CA 1
ATOM 771 C C . ALA A 1 99 ? -3.593 5.119 -0.522 1.00 95.75 99 ALA A C 1
ATOM 773 O O . ALA A 1 99 ? -4.346 5.673 0.279 1.00 95.75 99 ALA A O 1
ATOM 774 N N . ALA A 1 100 ? -2.266 5.220 -0.408 1.00 95.94 100 ALA A N 1
ATOM 775 C CA . ALA A 1 100 ? -1.609 5.993 0.641 1.00 95.94 100 ALA A CA 1
ATOM 776 C C . ALA A 1 100 ? -1.985 7.484 0.591 1.00 95.94 100 ALA A C 1
ATOM 778 O O . ALA A 1 100 ? -2.158 8.128 1.628 1.00 95.94 100 ALA A O 1
ATOM 779 N N . LYS A 1 101 ? -2.103 8.058 -0.611 1.00 95.06 101 LYS A N 1
ATOM 780 C CA . LYS A 1 101 ? -2.510 9.455 -0.803 1.00 95.06 101 LYS A CA 1
ATOM 781 C C . LYS A 1 101 ? -3.969 9.681 -0.403 1.00 95.06 101 LYS A C 1
ATOM 783 O O . LYS A 1 101 ? -4.256 10.660 0.275 1.00 95.06 101 LYS A O 1
ATOM 788 N N . GLU A 1 102 ? -4.869 8.779 -0.775 1.00 96.31 102 GLU A N 1
ATOM 789 C CA . GLU A 1 102 ? -6.287 8.838 -0.393 1.00 96.31 102 GLU A CA 1
ATOM 790 C C . GLU A 1 102 ? -6.464 8.775 1.129 1.00 96.31 102 GLU A C 1
ATOM 792 O O . GLU A 1 102 ? -7.173 9.598 1.704 1.00 96.31 102 GLU A O 1
ATOM 797 N N . GLY A 1 103 ? -5.733 7.878 1.799 1.00 95.81 103 GLY A N 1
ATOM 798 C CA . GLY A 1 103 ? -5.705 7.813 3.260 1.00 95.81 103 GLY A CA 1
ATOM 799 C C . GLY A 1 103 ? -5.274 9.133 3.907 1.00 95.81 103 GLY A C 1
ATOM 800 O O . GLY A 1 103 ? -5.934 9.618 4.823 1.00 95.81 103 GLY A O 1
ATOM 801 N N . GLN A 1 104 ? -4.206 9.756 3.397 1.00 94.56 104 GLN A N 1
ATOM 802 C CA . GLN A 1 104 ? -3.726 11.065 3.876 1.00 94.56 104 GLN A CA 1
ATOM 803 C C . GLN A 1 104 ? -4.722 12.199 3.633 1.00 94.56 104 GLN A C 1
ATOM 805 O O . GLN A 1 104 ? -4.814 13.119 4.444 1.00 94.56 104 GLN A O 1
ATOM 810 N N . ASN A 1 105 ? -5.460 12.135 2.526 1.00 95.88 105 ASN A N 1
ATOM 811 C CA . ASN A 1 105 ? -6.500 13.105 2.202 1.00 95.88 105 ASN A CA 1
ATOM 812 C C . ASN A 1 105 ? -7.747 12.952 3.091 1.00 95.88 105 ASN A C 1
ATOM 814 O O . ASN A 1 105 ? -8.623 13.813 3.052 1.00 95.88 105 ASN A O 1
ATOM 818 N N . GLY A 1 106 ? -7.821 11.896 3.908 1.00 94.38 106 GLY A N 1
ATOM 819 C CA . GLY A 1 106 ? -8.959 11.624 4.781 1.00 94.38 106 GLY A CA 1
ATOM 820 C C . GLY A 1 106 ? -10.147 10.992 4.058 1.00 94.38 106 GLY A C 1
ATOM 821 O O . GLY A 1 106 ? -11.268 11.071 4.558 1.00 94.38 106 GLY A O 1
ATOM 822 N N . GLU A 1 107 ? -9.918 10.376 2.896 1.00 96.88 107 GLU A N 1
ATOM 823 C CA . GLU A 1 107 ? -10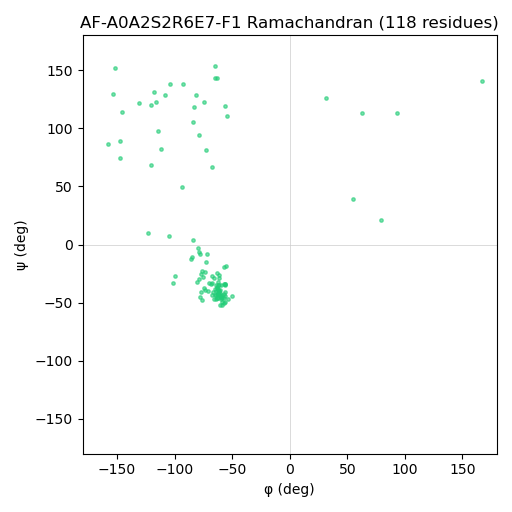.961 9.672 2.152 1.00 96.88 107 GLU A CA 1
ATOM 824 C C . GLU A 1 107 ? -11.477 8.445 2.926 1.00 96.88 107 GLU A C 1
ATOM 826 O O . GLU A 1 107 ? -10.755 7.816 3.710 1.00 96.88 107 GLU A O 1
ATOM 831 N N . ASP A 1 108 ? -12.724 8.037 2.670 1.00 95.00 108 ASP A N 1
ATOM 832 C CA . ASP A 1 108 ? -13.259 6.803 3.251 1.00 95.00 108 ASP A CA 1
ATOM 833 C C . ASP A 1 108 ? -12.747 5.569 2.489 1.00 95.00 108 ASP A C 1
ATOM 835 O O . ASP A 1 108 ? -13.347 5.091 1.521 1.00 95.00 108 ASP A O 1
ATOM 839 N N . CYS A 1 109 ? -11.653 4.987 2.989 1.00 94.00 109 CYS A N 1
ATOM 840 C CA . CYS A 1 109 ? -11.053 3.763 2.451 1.00 94.00 109 CYS A CA 1
ATOM 841 C C . CYS A 1 109 ? -12.030 2.569 2.373 1.00 94.00 109 CYS A C 1
ATOM 843 O O . CYS A 1 109 ? -11.752 1.587 1.685 1.00 94.00 109 CYS A O 1
ATOM 845 N N . ARG A 1 110 ? -13.158 2.573 3.102 1.00 91.75 110 ARG A N 1
ATOM 846 C CA . ARG A 1 110 ? -14.176 1.513 2.989 1.00 91.75 110 ARG A CA 1
ATOM 847 C C . ARG A 1 110 ? -14.980 1.650 1.704 1.00 91.75 110 ARG A C 1
ATOM 849 O O . ARG A 1 110 ? -15.318 0.626 1.119 1.00 91.75 110 ARG A O 1
ATOM 856 N N . VAL A 1 111 ? -15.266 2.889 1.310 1.00 93.31 111 VAL A N 1
ATOM 857 C CA . VAL A 1 111 ? -16.017 3.235 0.100 1.00 93.31 111 VAL A CA 1
ATOM 858 C C . VAL A 1 111 ? -15.134 3.098 -1.135 1.00 93.31 111 VAL A C 1
ATOM 860 O O . VAL A 1 111 ? -15.591 2.552 -2.133 1.00 93.31 111 VAL A O 1
ATOM 863 N N . LEU A 1 112 ? -13.869 3.525 -1.053 1.00 92.69 112 LEU A N 1
ATOM 864 C CA . LEU A 1 112 ? -12.918 3.436 -2.169 1.00 92.69 112 LEU A CA 1
ATOM 865 C C . LEU A 1 112 ? -12.522 1.995 -2.514 1.00 92.69 112 LEU A C 1
ATOM 867 O O . LEU A 1 112 ? -12.349 1.663 -3.683 1.00 92.69 112 LEU A O 1
ATOM 871 N N . TYR A 1 113 ? -12.447 1.121 -1.505 1.00 91.50 113 TYR A N 1
ATOM 872 C CA . TYR A 1 113 ? -12.056 -0.282 -1.664 1.00 91.50 113 TYR A CA 1
ATOM 873 C C . TYR A 1 113 ? -13.171 -1.229 -1.183 1.00 91.50 113 TYR A C 1
ATOM 875 O O . TYR A 1 113 ? -13.027 -1.910 -0.150 1.00 91.50 113 TYR A O 1
ATOM 883 N N . PRO A 1 114 ? -14.312 -1.278 -1.901 1.00 89.12 114 PRO A N 1
ATOM 884 C CA . PRO A 1 114 ? -15.488 -2.038 -1.483 1.00 89.12 114 PRO A CA 1
ATOM 885 C C . PRO A 1 114 ? -15.334 -3.540 -1.742 1.00 89.12 114 PRO A C 1
ATOM 887 O O . PRO A 1 114 ? -15.940 -4.346 -1.048 1.00 89.12 114 PRO A O 1
ATOM 890 N N . THR A 1 115 ? -14.496 -3.926 -2.708 1.00 87.00 115 THR A N 1
ATOM 891 C CA . THR A 1 115 ? -14.233 -5.325 -3.085 1.00 87.00 115 THR A CA 1
ATOM 892 C C . THR A 1 115 ? -13.399 -6.075 -2.052 1.00 87.00 115 THR A C 1
ATOM 894 O O . THR A 1 115 ? -13.363 -7.303 -2.056 1.00 87.00 115 THR A O 1
ATOM 897 N N . CYS A 1 116 ? -12.757 -5.355 -1.133 1.00 83.81 116 CYS A N 1
ATOM 898 C CA . CYS A 1 116 ? -12.089 -5.970 -0.006 1.00 83.81 116 CYS A CA 1
ATOM 899 C C . CYS A 1 116 ? -13.059 -6.242 1.153 1.00 83.81 116 CYS A C 1
ATOM 901 O O . CYS A 1 116 ? -13.381 -5.340 1.944 1.00 83.81 116 CYS A O 1
ATOM 903 N N . ASN A 1 117 ? -13.400 -7.522 1.306 1.00 70.12 117 ASN A N 1
ATOM 904 C CA . ASN A 1 117 ? -14.137 -8.085 2.435 1.00 70.12 117 ASN A CA 1
ATOM 905 C C . ASN A 1 117 ? -13.190 -8.630 3.520 1.00 70.12 117 ASN A C 1
ATOM 907 O O . ASN A 1 117 ? -13.354 -9.765 3.963 1.00 70.12 117 ASN A O 1
ATOM 911 N N . MET A 1 118 ? -12.191 -7.853 3.963 1.00 61.97 118 MET A N 1
ATOM 912 C CA . MET A 1 118 ? -11.525 -8.193 5.229 1.00 61.97 118 MET A CA 1
ATOM 913 C C . MET A 1 118 ? -12.609 -8.258 6.308 1.00 61.97 118 MET A C 1
ATOM 915 O O . MET A 1 118 ? -13.335 -7.279 6.500 1.00 61.97 118 MET A O 1
ATOM 919 N N . LEU A 1 119 ? -12.766 -9.428 6.931 1.00 47.72 119 LEU A N 1
ATOM 920 C CA . LEU A 1 119 ? -13.718 -9.653 8.012 1.00 47.72 119 LEU A CA 1
ATOM 921 C C . LEU A 1 119 ? -13.459 -8.615 9.113 1.00 47.72 119 LEU A C 1
ATOM 923 O O . LEU A 1 119 ? -12.418 -8.677 9.752 1.00 47.72 119 LEU A O 1
ATOM 927 N N . GLY A 1 120 ? -14.404 -7.678 9.258 1.00 44.75 120 GLY A N 1
ATOM 928 C CA . GLY A 1 120 ? -14.676 -6.859 10.452 1.00 44.75 120 GLY A CA 1
ATOM 929 C C . GLY A 1 120 ? -13.490 -6.200 11.135 1.00 44.75 120 GLY A C 1
ATOM 930 O O . GLY A 1 120 ? -12.950 -6.838 12.058 1.00 44.75 120 GLY A O 1
#

Solvent-accessible surface area (backbone atoms only — not comparable to full-atom values): 6932 Å² total; per-residue (Å²): 139,90,86,89,80,83,92,79,89,85,89,89,91,84,77,99,48,82,31,62,67,37,88,85,35,38,66,51,51,51,55,49,48,53,57,32,54,76,68,72,41,84,50,66,57,38,42,32,31,48,38,8,48,24,44,54,41,42,79,83,39,55,69,57,34,56,56,52,45,61,52,56,70,32,70,66,42,66,55,15,69,88,32,38,87,43,18,54,33,22,36,50,46,27,48,42,52,50,24,29,49,41,9,60,73,66,52,64,42,63,73,77,29,63,88,34,78,75,83,128

Organism: NCBI:txid143950

Foldseek 3Di:
DDDDDDDDDDDDDDDDDQAQDDPLQNVLLVQLCVLCVVVVNNDLLSSLLVLLQCLLPVVVVPPSSVSNCVSCVDPSLVPLVVCLRNYNSSVSSVSSNVSNVCSNVVHDSCVVRVVDCPDD

Sequence (120 aa):
MHVYKSFQQAISRVPTQHATHDPVYTPIVHKLDEIFQELAVPEEPCKEKLVCKMYGNPAKFSPHSNLVSAQLSSETAASSAGRTTVSADAARLWRYVQAAKEGQNGEDCRVLYPTCNMLG

Mean predicted aligned error: 8.34 Å

pLDDT: mean 82.69, std 17.94, range [34.81, 97.12]

InterPro domains:
  IPR006631 Protein of unknown function DM4/12 [PF07841] (30-116)

Secondary structure (DSSP, 8-state):
------------------BS-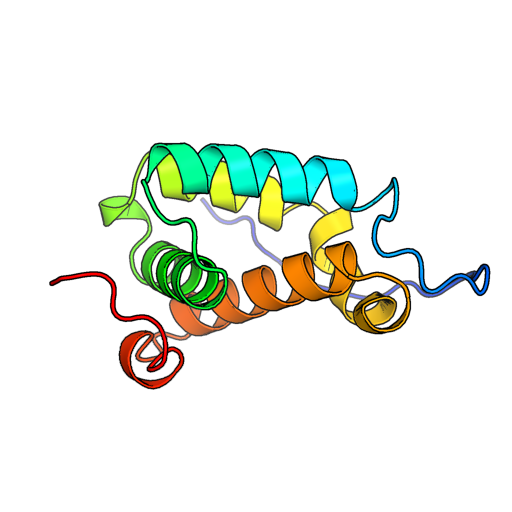-TTTHHHHHHHHHHHHHTT--SHHHHHHHHHHHHHSGGGGTTHHHHHHHHHTSHHHHGGGGGTTTBHHHHHHHHHHHHHHHHHHT--HHHH-TT-----

Radius of gyration: 14.39 Å; Cα contacts (8 Å, |Δi|>4): 138; chains: 1; bounding box: 30×30×40 Å